Protein AF-A0A939M0B5-F1 (afdb_monomer)

Secondary structure (DSSP, 8-state):
--THHHHHHHHHHS--SEEE--SSSSEEEEETTEEEEEEEEEEEPTT--TTGGGSTT-------S--TTHHHHHHHHHHHHHHHHHTT--SS--EEEEEEE----PPPPHHHHHHHHHHHHHTTTT-SEEEEEETTEE-

Nearest PDB structures (foldseek):
  5hex-assembly2_B  TM=6.065E-01  e=1.555E+00  Homo sapiens
  3w0l-assembly1_A  TM=6.125E-01  e=2.775E+00  Xenopus laevis
  6bzf-assembly4_G  TM=3.909E-01  e=6.319E-01  Saccharomyces cerevisiae
  6bzf-assembly3_E  TM=3.952E-01  e=6.319E-01  Saccharomyces cerevisiae
  7e6g-assembly1_F  TM=3.831E-01  e=1.886E+00  Pseudomonas aeruginosa

Structure (mmCIF, N/CA/C/O backbone):
data_AF-A0A939M0B5-F1
#
_entry.id   AF-A0A939M0B5-F1
#
loop_
_atom_site.group_PDB
_atom_site.id
_atom_site.type_symbol
_atom_site.label_atom_id
_atom_site.label_alt_id
_atom_site.label_comp_id
_atom_site.label_asym_id
_atom_site.label_entity_id
_atom_site.label_seq_id
_atom_site.pdbx_PDB_ins_code
_atom_site.Cartn_x
_atom_site.Cartn_y
_atom_site.Cartn_z
_atom_site.occupancy
_atom_site.B_iso_or_equiv
_atom_site.auth_seq_id
_atom_site.auth_comp_id
_atom_site.auth_asym_id
_atom_site.auth_atom_id
_atom_site.pdbx_PDB_model_num
ATOM 1 N N . MET A 1 1 ? -10.495 -12.032 -2.559 1.00 45.97 1 MET A N 1
ATOM 2 C CA . MET A 1 1 ? -9.583 -13.087 -2.039 1.00 45.97 1 MET A CA 1
ATOM 3 C C . MET A 1 1 ? -8.111 -12.808 -2.377 1.00 45.97 1 MET A C 1
ATOM 5 O O . MET A 1 1 ? -7.255 -13.442 -1.781 1.00 45.97 1 MET A O 1
ATOM 9 N N . LEU A 1 2 ? -7.803 -11.865 -3.284 1.00 56.34 2 LEU A N 1
ATOM 10 C CA . LEU A 1 2 ? -6.428 -11.472 -3.644 1.00 56.34 2 LEU A CA 1
ATOM 11 C C . LEU A 1 2 ? -5.728 -10.656 -2.540 1.00 56.34 2 LEU A C 1
ATOM 13 O O . LEU A 1 2 ? -4.514 -10.718 -2.399 1.00 56.34 2 LEU A O 1
ATOM 17 N N . ASP A 1 3 ? -6.504 -9.984 -1.694 1.00 65.06 3 ASP A N 1
ATOM 18 C CA . ASP A 1 3 ? -6.011 -9.021 -0.697 1.00 65.06 3 ASP A CA 1
ATOM 19 C C . ASP A 1 3 ? -5.487 -9.708 0.576 1.00 65.06 3 ASP A C 1
ATOM 21 O O . ASP A 1 3 ? -4.683 -9.154 1.322 1.00 65.06 3 ASP A O 1
ATOM 25 N N . ALA A 1 4 ? -5.877 -10.968 0.794 1.00 74.81 4 ALA A N 1
ATOM 26 C CA . ALA A 1 4 ? -5.508 -11.734 1.980 1.00 74.81 4 ALA A CA 1
ATOM 27 C C . ALA A 1 4 ? -4.003 -12.049 2.056 1.00 74.81 4 ALA A C 1
ATOM 29 O O . ALA A 1 4 ? -3.458 -12.109 3.155 1.00 74.81 4 ALA A O 1
ATOM 30 N N . ILE A 1 5 ? -3.322 -12.234 0.915 1.00 82.38 5 ILE A N 1
ATOM 31 C CA . ILE A 1 5 ? -1.883 -12.549 0.890 1.00 82.38 5 ILE A CA 1
ATOM 32 C C . ILE A 1 5 ? -1.043 -11.327 1.299 1.00 82.38 5 ILE A C 1
ATOM 34 O O . ILE A 1 5 ? -0.258 -11.462 2.239 1.00 82.38 5 ILE A O 1
ATOM 38 N N . PRO A 1 6 ? -1.212 -10.134 0.690 1.00 86.75 6 PRO A N 1
ATOM 39 C CA . PRO A 1 6 ? -0.517 -8.932 1.147 1.00 86.75 6 PRO A CA 1
ATOM 40 C C . PRO A 1 6 ? -0.764 -8.627 2.627 1.00 86.75 6 PRO A C 1
ATOM 42 O O . PRO A 1 6 ? 0.177 -8.322 3.356 1.00 86.75 6 PRO A O 1
ATOM 45 N N . ILE A 1 7 ? -2.007 -8.766 3.099 1.00 88.75 7 ILE A N 1
ATOM 46 C CA . ILE A 1 7 ? -2.353 -8.511 4.504 1.00 88.75 7 ILE A CA 1
A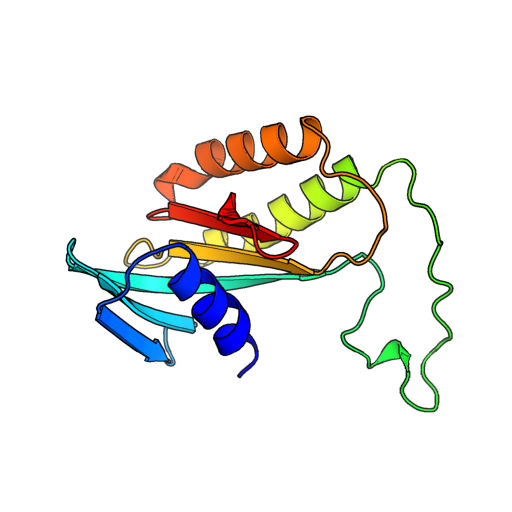TOM 47 C C . ILE A 1 7 ? -1.687 -9.531 5.442 1.00 88.75 7 ILE A C 1
ATOM 49 O O . ILE A 1 7 ? -1.189 -9.163 6.508 1.00 88.75 7 ILE A O 1
ATOM 53 N N . ALA A 1 8 ? -1.623 -10.806 5.050 1.00 87.12 8 ALA A N 1
ATOM 54 C CA . ALA A 1 8 ? -0.892 -11.815 5.810 1.00 87.12 8 ALA A CA 1
ATOM 55 C C . ALA A 1 8 ? 0.607 -11.487 5.885 1.00 87.12 8 ALA A C 1
ATOM 57 O O . ALA A 1 8 ? 1.214 -11.643 6.943 1.00 87.12 8 ALA A O 1
ATOM 58 N N . GLU A 1 9 ? 1.206 -10.984 4.807 1.00 89.94 9 GLU A N 1
ATOM 59 C CA . GLU A 1 9 ? 2.610 -10.571 4.827 1.00 89.94 9 GLU A CA 1
ATOM 60 C C . GLU A 1 9 ? 2.829 -9.343 5.723 1.00 89.94 9 GLU A C 1
ATOM 62 O O . GLU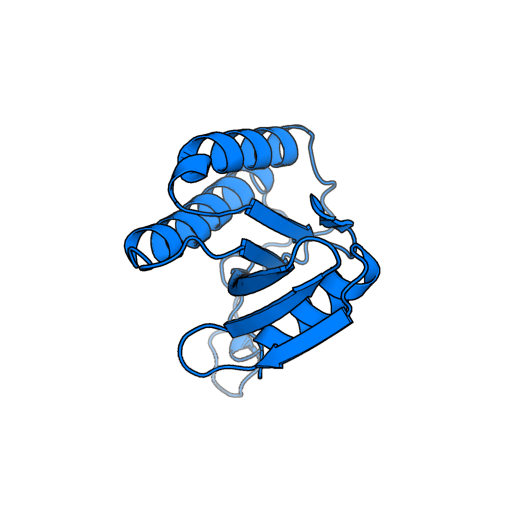 A 1 9 ? 3.767 -9.329 6.517 1.00 89.94 9 GLU A O 1
ATOM 67 N N . LEU A 1 10 ? 1.919 -8.360 5.699 1.00 90.00 10 LEU A N 1
ATOM 68 C CA . LEU A 1 10 ? 1.950 -7.209 6.610 1.00 90.00 10 LEU A CA 1
ATOM 69 C C . LEU A 1 10 ? 2.009 -7.650 8.085 1.00 90.00 10 LEU A C 1
ATOM 71 O O . LEU A 1 10 ? 2.784 -7.088 8.860 1.00 90.00 10 LEU A O 1
ATOM 75 N N . SER A 1 11 ? 1.262 -8.695 8.461 1.00 89.88 11 SER A N 1
ATOM 76 C CA . SER A 1 11 ? 1.257 -9.235 9.833 1.00 89.88 11 SER A CA 1
ATOM 77 C C . SER A 1 11 ? 2.599 -9.827 10.290 1.00 89.88 11 SER A C 1
ATOM 79 O O . SER A 1 11 ? 2.837 -9.967 11.488 1.00 89.88 11 SER A O 1
ATOM 81 N N . LYS A 1 12 ? 3.510 -10.148 9.360 1.00 90.44 12 LYS A N 1
ATOM 82 C CA . LYS A 1 12 ? 4.874 -10.594 9.693 1.00 90.44 12 LYS A CA 1
ATOM 83 C C . LYS A 1 12 ? 5.801 -9.431 10.038 1.00 90.44 12 LYS A C 1
ATOM 85 O O . LYS A 1 12 ? 6.793 -9.629 10.733 1.00 90.44 12 LYS A O 1
ATOM 90 N N . HIS A 1 13 ? 5.490 -8.235 9.545 1.00 90.94 13 HIS A N 1
ATOM 91 C CA . HIS A 1 13 ? 6.285 -7.025 9.759 1.00 90.94 13 HIS A CA 1
ATOM 92 C C . HIS A 1 13 ? 5.752 -6.158 10.899 1.00 90.94 13 HIS A C 1
ATOM 94 O O . HIS A 1 13 ? 6.504 -5.374 11.476 1.00 90.94 13 HIS A O 1
ATOM 100 N N . ARG A 1 14 ? 4.465 -6.293 11.232 1.00 87.81 14 ARG A N 1
ATOM 101 C CA . ARG A 1 14 ? 3.797 -5.510 12.271 1.00 87.81 14 ARG A CA 1
ATOM 102 C C . ARG A 1 14 ? 2.958 -6.423 13.165 1.00 87.81 14 ARG A C 1
ATOM 104 O O . ARG A 1 14 ? 2.191 -7.223 12.636 1.00 87.81 14 ARG A O 1
ATOM 111 N N . PRO A 1 15 ? 3.042 -6.289 14.500 1.00 88.88 15 PRO A N 1
ATOM 112 C CA . PRO A 1 15 ? 2.172 -7.033 15.399 1.00 88.88 15 PRO A CA 1
ATOM 113 C C . PRO A 1 15 ? 0.726 -6.551 15.243 1.00 88.88 15 PRO A C 1
ATOM 115 O O . PRO A 1 15 ? 0.413 -5.397 15.537 1.00 88.88 15 PRO A O 1
ATOM 118 N N . LEU A 1 16 ? -0.145 -7.445 14.780 1.00 91.94 16 LEU A N 1
ATOM 119 C CA . LEU A 1 16 ? -1.581 -7.213 14.640 1.00 91.94 16 LEU A CA 1
ATOM 120 C C . LEU A 1 16 ? -2.328 -8.100 15.640 1.00 91.94 16 LEU A C 1
ATOM 122 O O . LEU A 1 16 ? -2.010 -9.278 15.786 1.00 91.94 16 LEU A O 1
ATOM 126 N N . GLU A 1 17 ? -3.324 -7.541 16.321 1.00 93.69 17 GLU A N 1
ATOM 127 C CA . GLU A 1 17 ? -4.190 -8.277 17.250 1.00 93.69 17 GLU A CA 1
ATOM 128 C C . GLU A 1 17 ? -5.293 -9.040 16.510 1.00 93.69 17 GLU A C 1
ATOM 130 O O . GLU A 1 17 ? -5.662 -10.146 16.902 1.00 93.69 17 GLU A O 1
ATOM 135 N N . SER A 1 18 ? -5.833 -8.455 15.436 1.00 92.88 18 SER A N 1
ATOM 136 C CA . SER A 1 18 ? -6.872 -9.081 14.616 1.00 92.88 18 SER A CA 1
ATOM 137 C C . SER A 1 18 ? -6.913 -8.506 13.204 1.00 92.88 18 SER A C 1
ATOM 139 O O . SER A 1 18 ? -6.643 -7.322 13.006 1.00 92.88 18 SER A O 1
ATOM 141 N N . VAL A 1 19 ? -7.329 -9.336 12.247 1.00 91.81 19 VAL A N 1
ATOM 142 C CA . VAL A 1 19 ? -7.576 -8.968 10.849 1.00 91.81 19 VAL A CA 1
ATOM 143 C C . VAL A 1 19 ? -8.951 -9.491 10.448 1.00 91.81 19 VAL A C 1
ATOM 145 O O . VAL A 1 19 ? -9.247 -10.671 10.652 1.00 91.81 19 VAL A O 1
ATOM 148 N N . ARG A 1 20 ? -9.780 -8.637 9.848 1.00 91.44 20 ARG A N 1
ATOM 149 C CA . ARG A 1 20 ? -11.096 -9.001 9.321 1.00 91.44 20 ARG A CA 1
ATOM 150 C C . ARG A 1 20 ? -11.258 -8.457 7.906 1.00 91.44 20 ARG A C 1
ATOM 152 O O . ARG A 1 20 ? -11.132 -7.262 7.695 1.00 91.44 20 ARG A O 1
ATOM 159 N N . LEU A 1 21 ? -11.581 -9.315 6.941 1.00 89.62 21 LEU A N 1
ATOM 160 C CA . LEU A 1 21 ? -11.945 -8.855 5.595 1.00 89.62 21 LEU A CA 1
ATOM 161 C C . LEU A 1 21 ? -13.295 -8.127 5.640 1.00 89.62 21 LEU A C 1
ATOM 163 O O . LEU A 1 21 ? -14.198 -8.552 6.369 1.00 89.62 21 LEU A O 1
ATOM 167 N N . SER A 1 22 ? -13.438 -7.055 4.864 1.00 85.69 22 SER A N 1
ATOM 168 C CA . SER A 1 22 ? -14.667 -6.258 4.814 1.00 85.69 22 SER A CA 1
ATOM 169 C C . SER A 1 22 ? -15.118 -6.026 3.368 1.00 85.69 22 SER A C 1
ATOM 171 O O . SER A 1 22 ? -14.380 -6.314 2.431 1.00 85.69 22 SER A O 1
ATOM 173 N N . GLU A 1 23 ? -16.350 -5.553 3.174 1.00 80.81 23 GLU A N 1
ATOM 174 C CA . GLU A 1 23 ? -16.853 -5.203 1.835 1.00 80.81 23 GLU A CA 1
ATOM 175 C C . GLU A 1 23 ? -16.593 -3.737 1.467 1.00 80.81 23 GLU A C 1
ATOM 177 O O . GLU A 1 23 ? -16.561 -3.390 0.289 1.00 80.81 23 GLU A O 1
ATOM 182 N N . GLN A 1 24 ? -16.417 -2.872 2.470 1.00 82.31 24 GLN A N 1
ATOM 183 C CA . GLN A 1 24 ? -16.188 -1.440 2.269 1.00 82.31 24 GLN A CA 1
ATOM 184 C C . GLN A 1 24 ? -14.709 -1.133 1.998 1.00 82.31 24 GLN A C 1
ATOM 186 O O . GLN A 1 24 ? -14.397 -0.273 1.176 1.00 82.31 24 GLN A O 1
ATOM 191 N N . HIS A 1 25 ? -13.831 -1.862 2.682 1.00 88.12 25 HIS A N 1
ATOM 192 C CA . HIS A 1 25 ? -12.376 -1.827 2.573 1.00 88.12 25 HIS A CA 1
ATOM 193 C C . HIS A 1 25 ? -11.832 -3.244 2.425 1.00 88.12 25 HIS A C 1
ATOM 195 O O . HIS A 1 25 ? -12.491 -4.207 2.818 1.00 88.12 25 HIS A O 1
ATOM 201 N N . ASP A 1 26 ? -10.605 -3.393 1.940 1.00 91.06 26 ASP A N 1
ATOM 202 C CA . ASP A 1 26 ? -10.027 -4.724 1.743 1.00 91.06 26 ASP A CA 1
ATOM 203 C C . ASP A 1 26 ? -9.848 -5.475 3.084 1.00 91.06 26 ASP A C 1
ATOM 205 O O . ASP A 1 26 ? -10.058 -6.691 3.149 1.00 91.06 26 ASP A O 1
ATOM 209 N N . ALA A 1 27 ? -9.565 -4.758 4.182 1.00 92.38 27 ALA A N 1
ATOM 210 C CA . ALA A 1 27 ? -9.693 -5.280 5.545 1.00 92.38 27 ALA A CA 1
ATOM 211 C C . ALA A 1 27 ? -9.851 -4.196 6.620 1.00 92.38 27 ALA A C 1
ATOM 213 O O . ALA A 1 27 ? -9.472 -3.048 6.435 1.00 92.38 27 ALA A O 1
ATOM 214 N N . GLU A 1 28 ? -10.331 -4.613 7.785 1.00 94.06 28 GLU A N 1
ATOM 215 C CA . GLU A 1 28 ? -10.229 -3.911 9.059 1.00 94.06 28 GLU A CA 1
ATOM 216 C C . GLU A 1 28 ? -9.170 -4.619 9.918 1.00 94.06 28 GLU A C 1
ATOM 218 O O . GLU A 1 28 ? -9.178 -5.849 10.070 1.00 94.06 28 GLU A O 1
ATOM 223 N N . VAL A 1 29 ? -8.234 -3.851 10.469 1.00 93.50 29 VAL A N 1
ATOM 224 C CA . VAL A 1 29 ? -7.117 -4.362 11.265 1.00 93.50 29 VAL A CA 1
ATOM 225 C C . VAL A 1 29 ? -7.094 -3.680 12.624 1.00 93.50 29 VAL A C 1
ATOM 227 O O . VAL A 1 29 ? -7.361 -2.486 12.739 1.00 93.50 29 VAL A O 1
ATOM 230 N N . LYS A 1 30 ? -6.743 -4.443 13.662 1.00 94.19 30 LYS A N 1
ATOM 231 C CA . LYS A 1 30 ? -6.516 -3.926 15.012 1.00 94.19 30 LYS A CA 1
ATOM 232 C C . LYS A 1 30 ? -5.072 -4.148 15.432 1.00 94.19 30 LYS A C 1
ATOM 234 O O . LYS A 1 30 ? -4.557 -5.259 15.304 1.00 94.19 30 LYS A O 1
ATOM 239 N N . ASP A 1 31 ? -4.451 -3.114 15.979 1.00 92.81 31 ASP A N 1
ATOM 240 C CA . ASP A 1 31 ? -3.176 -3.195 16.687 1.00 92.81 31 ASP A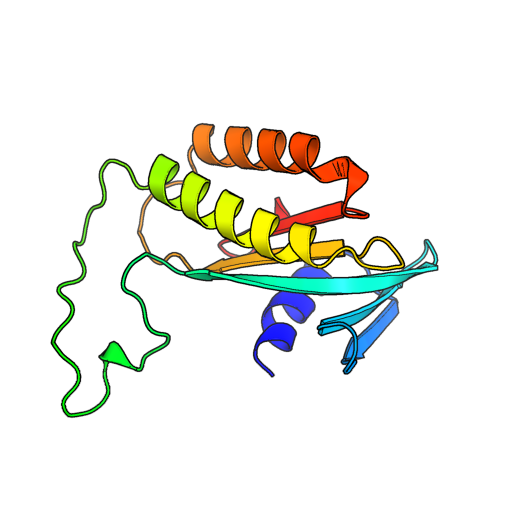 CA 1
ATOM 241 C C . ASP A 1 31 ? -3.257 -2.490 18.053 1.00 92.81 31 ASP A C 1
ATOM 243 O O . ASP A 1 31 ? -4.328 -2.060 18.489 1.00 92.81 31 ASP A O 1
ATOM 247 N N . GLN A 1 32 ? -2.111 -2.349 18.723 1.00 92.06 32 GLN A N 1
ATOM 248 C CA . GLN A 1 32 ? -2.011 -1.707 20.040 1.00 92.06 32 GLN A CA 1
ATOM 249 C C . GLN A 1 32 ? -2.448 -0.230 20.045 1.00 92.06 32 GLN A C 1
ATOM 251 O O . GLN A 1 32 ? -2.734 0.327 21.102 1.00 92.06 32 GLN A O 1
ATOM 256 N N . THR A 1 33 ? -2.479 0.421 18.878 1.00 89.94 33 THR A N 1
ATOM 257 C CA . THR A 1 33 ? -2.868 1.828 18.706 1.00 89.94 33 THR A CA 1
ATOM 258 C C . THR A 1 33 ? -4.352 1.998 18.381 1.00 89.94 33 THR A C 1
ATOM 260 O O . THR A 1 33 ? -4.858 3.119 18.435 1.00 89.94 33 THR A O 1
ATOM 263 N N . GLY A 1 34 ? -5.056 0.909 18.052 1.00 92.75 34 GLY A N 1
ATOM 264 C CA . GLY A 1 34 ? -6.488 0.899 17.763 1.00 92.75 34 GLY A CA 1
ATOM 265 C C . GLY A 1 34 ? -6.852 0.146 16.484 1.00 92.75 34 GLY A C 1
ATOM 266 O O . GLY A 1 34 ? -6.061 -0.618 15.933 1.00 92.75 34 GLY A O 1
ATOM 267 N N . THR A 1 35 ? -8.082 0.373 16.024 1.00 94.62 35 THR A N 1
ATOM 268 C CA . THR A 1 35 ? -8.621 -0.200 14.784 1.00 94.62 35 THR A CA 1
ATOM 269 C C . THR A 1 35 ? -8.468 0.782 13.624 1.00 94.62 35 THR A C 1
ATOM 271 O O . THR A 1 35 ? -8.675 1.985 13.797 1.00 94.62 35 THR A O 1
ATOM 274 N N . PHE A 1 36 ? -8.101 0.281 12.447 1.00 93.88 36 PHE A N 1
ATOM 275 C CA . PHE A 1 36 ? -8.022 1.057 11.214 1.00 93.88 36 PHE A CA 1
ATOM 276 C C . PHE A 1 36 ? -8.296 0.196 9.980 1.00 93.88 36 PHE A C 1
ATOM 278 O O . PHE A 1 36 ? -8.037 -1.009 9.964 1.00 93.88 36 PHE A O 1
ATOM 285 N N . ASP A 1 37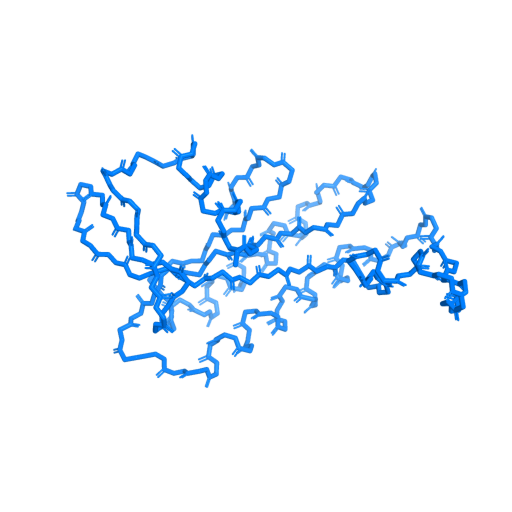 ? -8.782 0.852 8.933 1.00 95.25 37 ASP A N 1
ATOM 286 C CA . ASP A 1 37 ? -9.039 0.232 7.639 1.00 95.25 37 ASP A CA 1
ATOM 287 C C . ASP A 1 37 ? -7.750 0.070 6.828 1.00 95.25 37 ASP A C 1
ATOM 289 O O . ASP A 1 37 ? -6.838 0.901 6.895 1.00 95.25 37 ASP A O 1
ATOM 293 N N . VAL A 1 38 ? -7.691 -0.993 6.033 1.00 94.62 38 VAL A N 1
ATOM 294 C CA . VAL A 1 38 ? -6.611 -1.306 5.099 1.00 94.62 38 VAL A CA 1
ATOM 295 C C . VAL A 1 38 ? -7.183 -1.414 3.692 1.00 94.62 38 VAL A C 1
ATOM 297 O O . VAL A 1 38 ? -8.120 -2.168 3.435 1.00 94.62 38 VAL A O 1
ATOM 300 N N . GLU A 1 39 ? -6.565 -0.687 2.769 1.00 95.25 39 GLU A N 1
ATOM 301 C CA . GLU A 1 39 ? -6.783 -0.806 1.332 1.00 95.25 39 GLU A CA 1
ATOM 302 C C . GLU A 1 39 ? -5.557 -1.446 0.699 1.00 95.25 39 GLU A C 1
ATOM 304 O O . GLU A 1 39 ? -4.434 -0.997 0.911 1.00 95.25 39 GLU A O 1
ATOM 309 N N . VAL A 1 40 ? -5.764 -2.466 -0.119 1.00 93.25 40 VAL A N 1
ATOM 310 C CA . VAL A 1 40 ? -4.722 -3.164 -0.857 1.00 93.25 40 VAL A CA 1
ATOM 311 C C . VAL A 1 40 ? -4.756 -2.724 -2.314 1.00 93.25 40 VAL A C 1
ATOM 313 O O . VAL A 1 40 ? -5.810 -2.580 -2.936 1.00 93.25 40 VAL A O 1
ATOM 316 N N . THR A 1 41 ? -3.587 -2.487 -2.894 1.00 92.00 41 THR A N 1
ATOM 317 C CA . THR A 1 41 ? -3.445 -2.349 -4.344 1.00 92.00 41 THR A CA 1
ATOM 318 C C . THR A 1 41 ? -2.242 -3.144 -4.818 1.00 92.00 41 THR A C 1
ATOM 320 O O . THR A 1 41 ? -1.210 -3.180 -4.153 1.00 92.00 41 THR A O 1
ATOM 323 N N . GLU A 1 42 ? -2.370 -3.794 -5.968 1.00 88.06 42 GLU A N 1
ATOM 324 C CA . GLU A 1 42 ? -1.261 -4.508 -6.591 1.00 88.06 42 GLU A CA 1
ATOM 325 C C . GLU A 1 42 ? -0.691 -3.681 -7.734 1.00 88.06 42 GLU A C 1
ATOM 327 O O . GLU A 1 42 ? -1.422 -3.218 -8.613 1.00 88.06 42 GLU A O 1
ATOM 332 N N . VAL A 1 43 ? 0.629 -3.551 -7.747 1.00 85.56 43 VAL A N 1
ATOM 333 C CA . VAL A 1 43 ? 1.373 -3.008 -8.879 1.00 85.56 43 VAL A CA 1
ATOM 334 C C . VAL A 1 43 ? 2.029 -4.188 -9.576 1.00 85.56 43 VAL A C 1
ATOM 336 O O . VAL A 1 43 ? 2.918 -4.844 -9.030 1.00 85.56 43 VAL A O 1
ATOM 339 N N . LEU A 1 44 ? 1.533 -4.489 -10.771 1.00 76.75 44 LEU A N 1
ATOM 340 C CA . LEU A 1 44 ? 2.044 -5.560 -11.614 1.00 76.75 44 LEU A CA 1
ATOM 341 C C . LEU A 1 44 ? 3.120 -5.020 -12.553 1.00 76.75 44 LEU A C 1
ATOM 343 O O . LEU A 1 44 ? 3.081 -3.862 -12.967 1.00 76.75 44 LEU A O 1
ATOM 347 N N . GLU A 1 45 ? 4.036 -5.898 -12.943 1.00 70.25 45 GLU A N 1
ATOM 348 C CA . GLU A 1 45 ? 4.944 -5.630 -14.055 1.00 70.25 45 GLU A CA 1
ATOM 349 C C . GLU A 1 45 ? 4.138 -5.333 -15.336 1.00 70.25 45 GLU A C 1
ATOM 351 O O . GLU A 1 45 ? 3.173 -6.059 -15.627 1.00 70.25 45 GLU A O 1
ATOM 356 N N . PRO A 1 46 ? 4.495 -4.290 -16.111 1.00 64.31 46 PRO A N 1
ATOM 357 C CA . PRO A 1 46 ? 3.791 -3.968 -17.344 1.00 64.31 46 PRO A CA 1
ATOM 358 C C . PRO A 1 46 ? 3.698 -5.177 -18.278 1.00 64.31 46 PRO A C 1
ATOM 360 O O . PRO A 1 46 ? 4.686 -5.839 -18.577 1.00 64.31 46 PRO A O 1
ATOM 363 N N . GLY A 1 47 ? 2.484 -5.478 -18.737 1.00 59.84 47 GLY A N 1
ATOM 364 C CA . GLY A 1 47 ? 2.220 -6.617 -19.618 1.00 59.84 47 GLY A CA 1
ATOM 365 C C . GLY A 1 47 ? 1.893 -7.936 -18.909 1.00 59.84 47 GLY A C 1
ATOM 366 O O . GLY A 1 47 ? 1.377 -8.835 -19.573 1.00 59.84 47 GLY A O 1
ATOM 367 N N . ARG A 1 48 ? 2.078 -8.062 -17.584 1.00 65.44 48 ARG A N 1
ATOM 368 C CA . ARG A 1 48 ? 1.569 -9.227 -16.834 1.00 65.44 48 ARG A CA 1
ATOM 369 C C . ARG A 1 48 ? 0.054 -9.140 -16.667 1.00 65.44 48 ARG A C 1
ATOM 371 O O . ARG A 1 48 ? -0.478 -8.105 -16.267 1.00 65.44 48 ARG A O 1
ATOM 378 N N . LYS A 1 49 ? -0.648 -10.249 -16.915 1.00 63.69 49 LYS A N 1
ATOM 379 C CA . LYS A 1 49 ? -2.104 -10.368 -16.741 1.00 63.69 49 LYS A CA 1
ATOM 380 C C . LYS A 1 49 ? -2.469 -11.533 -15.818 1.00 63.69 49 LYS A C 1
ATOM 382 O O . LYS A 1 49 ? -3.397 -12.281 -16.091 1.00 63.69 49 LYS A O 1
ATOM 387 N N . ARG A 1 50 ? -1.769 -11.668 -14.683 1.00 66.56 50 ARG A N 1
ATOM 388 C CA . ARG A 1 50 ? -2.080 -12.649 -13.617 1.00 66.56 50 ARG A CA 1
ATOM 389 C C . ARG A 1 50 ? -2.281 -14.089 -14.131 1.00 66.56 50 ARG A C 1
ATOM 391 O O . ARG A 1 50 ? -3.113 -14.827 -13.614 1.00 66.56 50 ARG A O 1
ATOM 398 N N . GLY A 1 51 ? -1.518 -14.498 -15.140 1.00 58.81 51 GLY A N 1
ATOM 399 C CA . GLY A 1 51 ? -1.605 -15.830 -15.729 1.00 58.81 51 GLY A CA 1
ATOM 400 C C . GLY A 1 51 ? -2.680 -15.992 -16.806 1.00 58.81 51 GLY A C 1
ATOM 401 O O . GLY A 1 51 ? -2.737 -17.047 -17.440 1.00 58.81 51 GLY A O 1
ATOM 402 N N . ASP A 1 52 ? -3.475 -14.954 -17.088 1.00 61.47 52 ASP A N 1
ATOM 403 C CA . ASP A 1 52 ? -4.324 -14.906 -18.282 1.00 61.47 52 ASP A CA 1
ATOM 404 C C . ASP A 1 52 ? -3.473 -14.963 -19.558 1.00 61.47 52 ASP A C 1
ATOM 406 O O . ASP A 1 52 ? -3.941 -15.468 -20.577 1.00 61.47 52 ASP A O 1
ATOM 410 N N . GLU A 1 53 ? -2.210 -14.521 -19.494 1.00 58.88 53 GLU A N 1
ATOM 411 C CA . GLU A 1 53 ? -1.230 -14.658 -20.576 1.00 58.88 53 GLU A CA 1
ATOM 412 C C . GLU A 1 53 ? -0.913 -16.118 -20.954 1.00 58.88 53 GLU A C 1
ATOM 414 O O . GLU A 1 53 ? -0.463 -16.368 -22.069 1.00 58.88 53 GLU A O 1
ATOM 419 N N . TYR A 1 54 ? -1.188 -17.087 -20.071 1.00 63.00 54 TYR A N 1
ATOM 420 C CA . TYR A 1 54 ? -0.964 -18.518 -20.323 1.00 63.00 54 TYR A CA 1
ATOM 421 C C . TYR A 1 54 ? -2.241 -19.277 -20.707 1.00 63.00 54 TYR A C 1
ATOM 423 O O . TYR A 1 54 ? -2.199 -20.495 -20.899 1.00 63.00 54 TYR A O 1
ATOM 431 N N . ARG A 1 55 ? -3.397 -18.604 -20.815 1.00 69.75 55 ARG A N 1
ATOM 432 C CA . ARG A 1 55 ? -4.623 -19.262 -21.289 1.00 69.75 55 ARG A CA 1
ATOM 433 C C . ARG A 1 55 ? -4.489 -19.643 -22.763 1.00 69.75 55 ARG A C 1
ATOM 435 O O . ARG A 1 55 ? -3.906 -18.914 -23.562 1.00 69.75 55 ARG A O 1
ATOM 442 N N . SER A 1 56 ? -5.074 -20.782 -23.137 1.00 60.53 56 SER A N 1
ATOM 443 C CA . SER A 1 56 ? -5.120 -21.217 -24.537 1.00 60.53 56 SER A CA 1
ATOM 444 C C . SER A 1 56 ? -5.783 -20.135 -25.401 1.00 60.53 56 SER A C 1
ATOM 446 O O . SER A 1 56 ? -6.908 -19.727 -25.120 1.00 60.53 56 SER A O 1
ATOM 448 N N . GLY A 1 57 ? -5.064 -19.638 -26.413 1.00 68.25 57 GLY A N 1
ATOM 449 C CA . GLY A 1 57 ? -5.515 -18.552 -27.293 1.00 68.25 57 GLY A CA 1
ATOM 450 C C . GLY A 1 57 ? -5.124 -17.136 -26.850 1.00 68.25 57 GLY A C 1
ATOM 451 O O . GLY A 1 57 ? -5.439 -16.182 -27.560 1.00 68.25 57 GLY A O 1
ATOM 452 N N . ALA A 1 58 ? -4.429 -16.972 -25.721 1.00 61.44 58 ALA A N 1
ATOM 453 C CA . ALA A 1 58 ? -3.856 -15.682 -25.358 1.00 61.44 58 ALA A CA 1
ATOM 454 C C . ALA A 1 58 ? -2.724 -15.301 -26.336 1.00 61.44 58 ALA A C 1
ATOM 456 O O . ALA A 1 58 ? -1.924 -16.165 -26.714 1.00 61.44 58 ALA A O 1
ATOM 457 N N . PRO A 1 59 ? -2.632 -14.026 -26.766 1.00 62.34 59 PRO A N 1
ATOM 458 C CA . PRO A 1 59 ? -1.490 -13.566 -27.545 1.00 62.34 59 PRO A CA 1
ATOM 459 C C . PRO A 1 59 ? -0.211 -13.781 -26.731 1.00 62.34 59 PRO A C 1
ATOM 461 O O . PR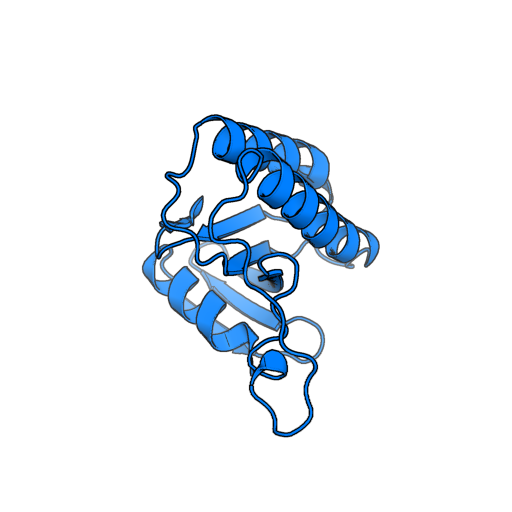O A 1 59 ? -0.158 -13.396 -25.562 1.00 62.34 59 PRO A O 1
ATOM 464 N N . GLN A 1 60 ? 0.809 -14.395 -27.340 1.00 56.72 60 GLN A N 1
ATOM 465 C CA . GLN A 1 60 ? 2.106 -14.563 -26.691 1.00 56.72 60 GLN A CA 1
ATOM 466 C C . GLN A 1 60 ? 2.679 -13.185 -26.362 1.00 56.72 60 GLN A C 1
ATOM 468 O O . GLN A 1 60 ? 3.049 -12.420 -27.252 1.00 56.72 60 GLN A O 1
ATOM 473 N N . VAL A 1 61 ? 2.746 -12.872 -25.071 1.00 55.50 61 VAL A N 1
ATOM 474 C CA . VAL A 1 61 ? 3.452 -11.693 -24.590 1.00 55.50 61 VAL A CA 1
ATOM 475 C C . VAL A 1 61 ? 4.922 -12.079 -24.501 1.00 55.50 61 VAL A C 1
ATOM 477 O O . VAL A 1 61 ? 5.313 -12.910 -23.683 1.00 55.50 61 VAL A O 1
ATOM 480 N N . THR A 1 62 ? 5.754 -11.510 -25.370 1.00 51.97 62 THR A N 1
ATOM 481 C CA . THR A 1 62 ? 7.204 -11.571 -25.195 1.00 51.97 62 THR A CA 1
ATOM 482 C C . THR A 1 62 ? 7.548 -10.765 -23.951 1.00 51.97 62 THR A C 1
ATOM 484 O O . THR A 1 62 ? 7.541 -9.535 -23.988 1.00 51.97 62 THR A O 1
ATOM 487 N N . HIS A 1 63 ? 7.821 -11.451 -22.842 1.00 53.56 63 HIS A N 1
ATOM 488 C CA . HIS A 1 63 ? 8.445 -10.827 -21.684 1.00 53.56 63 HIS 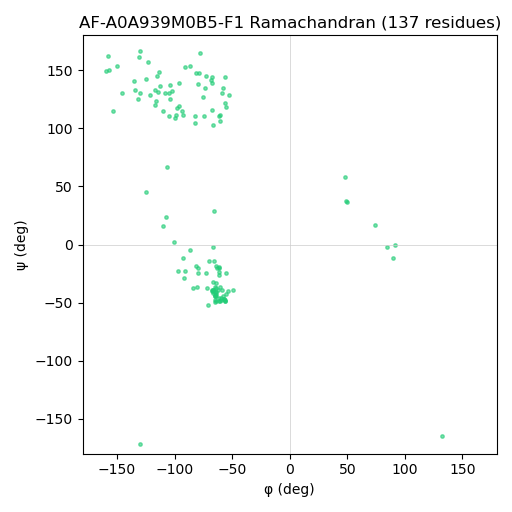A CA 1
ATOM 489 C C . HIS A 1 63 ? 9.813 -10.304 -22.131 1.00 53.56 63 HIS A C 1
ATOM 491 O O . HIS A 1 63 ? 10.727 -11.089 -22.389 1.00 53.56 63 HIS A O 1
ATOM 497 N N . SER A 1 64 ? 9.943 -8.985 -22.289 1.00 50.91 64 SER A N 1
ATOM 498 C CA . SER A 1 64 ? 11.257 -8.369 -22.446 1.00 50.91 64 SER A CA 1
ATOM 499 C C . SER A 1 64 ? 12.033 -8.664 -21.168 1.00 50.91 64 SER A C 1
ATOM 501 O O . SER A 1 64 ? 11.686 -8.164 -20.104 1.00 50.91 64 SER A O 1
ATOM 503 N N . ALA A 1 65 ? 13.053 -9.517 -21.258 1.00 53.72 65 ALA A N 1
ATOM 504 C CA . ALA A 1 65 ? 13.823 -9.993 -20.109 1.00 53.72 65 ALA A CA 1
ATOM 505 C C . ALA A 1 65 ? 14.650 -8.888 -19.416 1.00 53.72 65 ALA A C 1
ATOM 507 O O . ALA A 1 65 ? 15.327 -9.157 -18.425 1.00 53.72 65 ALA A O 1
ATOM 508 N N . PHE A 1 66 ? 14.622 -7.659 -19.934 1.00 56.56 66 PHE A N 1
ATOM 509 C CA . PHE A 1 66 ? 15.371 -6.535 -19.402 1.00 56.56 66 PHE A CA 1
ATOM 510 C C . PHE A 1 66 ? 14.669 -5.216 -19.742 1.00 56.56 66 PHE A C 1
ATOM 512 O O . PHE A 1 66 ? 14.563 -4.846 -20.912 1.00 56.56 66 PHE A O 1
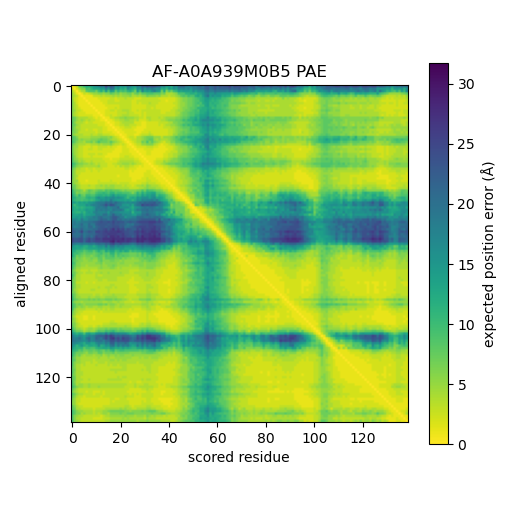ATOM 519 N N . ASP A 1 67 ? 14.191 -4.517 -18.713 1.00 65.12 67 ASP A N 1
ATOM 520 C CA . ASP A 1 67 ? 13.815 -3.107 -18.799 1.00 65.12 67 ASP A CA 1
ATOM 521 C C . ASP A 1 67 ? 14.973 -2.274 -18.217 1.00 65.12 67 ASP A C 1
ATOM 523 O O . ASP A 1 67 ? 15.197 -2.323 -17.003 1.00 65.12 67 ASP A O 1
ATOM 527 N N . PRO A 1 68 ? 15.745 -1.536 -19.040 1.00 66.38 68 PRO A N 1
ATOM 528 C CA . PRO A 1 68 ? 16.817 -0.676 -18.537 1.00 66.38 68 PRO A CA 1
ATOM 529 C C . PRO A 1 68 ? 16.294 0.461 -17.646 1.00 66.38 68 PRO A C 1
ATOM 531 O O . PRO A 1 68 ? 17.059 0.990 -16.845 1.00 66.38 68 PRO A O 1
ATOM 534 N N . ASN A 1 69 ? 15.003 0.795 -17.749 1.00 73.81 69 ASN A N 1
ATOM 535 C CA . ASN A 1 69 ? 14.334 1.855 -17.000 1.00 73.81 69 ASN A CA 1
ATOM 536 C C . ASN A 1 69 ? 13.391 1.286 -15.930 1.00 73.81 69 ASN A C 1
ATOM 538 O O . ASN A 1 69 ? 12.460 1.962 -15.495 1.00 73.81 69 ASN A O 1
ATOM 542 N N . LEU A 1 70 ? 13.631 0.050 -15.476 1.00 73.38 70 LEU A N 1
ATOM 543 C CA . LEU A 1 70 ? 12.772 -0.647 -14.518 1.00 73.38 70 LEU A CA 1
ATOM 544 C C . LEU A 1 70 ? 12.426 0.208 -13.287 1.00 73.38 70 LEU A C 1
ATOM 546 O O . LEU A 1 70 ? 11.292 0.169 -12.819 1.00 73.38 70 LEU A O 1
ATOM 550 N N . GLY A 1 71 ? 13.380 0.992 -12.772 1.00 7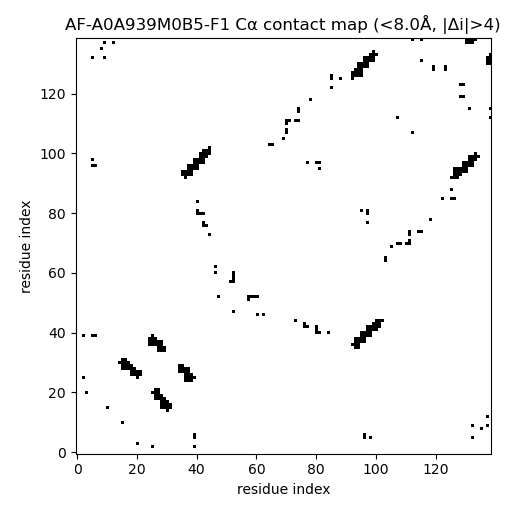4.44 71 GLY A N 1
ATOM 551 C CA . GLY A 1 71 ? 13.142 1.901 -11.648 1.00 74.44 71 GLY A CA 1
ATOM 552 C C . GLY A 1 71 ? 12.057 2.943 -11.941 1.00 74.44 71 GLY A C 1
ATOM 553 O O . GLY A 1 71 ? 11.117 3.085 -11.160 1.00 74.44 71 GLY A O 1
ATOM 554 N N . GLU A 1 72 ? 12.132 3.606 -13.097 1.00 78.25 72 GLU A N 1
ATOM 555 C CA . GLU A 1 72 ? 11.145 4.590 -13.560 1.00 78.25 72 GLU A CA 1
ATOM 556 C C . GLU A 1 72 ? 9.785 3.937 -13.856 1.00 78.25 72 GLU A C 1
ATOM 558 O O . GLU A 1 72 ? 8.728 4.475 -13.507 1.00 78.25 72 GLU A O 1
ATOM 563 N N . THR A 1 73 ? 9.804 2.735 -14.432 1.00 78.50 73 THR A N 1
ATOM 564 C CA . THR A 1 73 ? 8.605 1.934 -14.686 1.00 78.50 73 THR A CA 1
ATOM 565 C C . THR A 1 73 ? 7.886 1.581 -13.378 1.00 78.50 73 THR A C 1
ATOM 567 O O . THR A 1 73 ? 6.677 1.798 -13.257 1.00 78.50 73 THR A O 1
ATOM 570 N N . ILE A 1 74 ? 8.622 1.091 -12.369 1.00 79.69 74 ILE A N 1
ATOM 571 C CA . ILE A 1 74 ? 8.095 0.802 -11.025 1.00 79.69 74 ILE A CA 1
ATOM 572 C C . ILE A 1 74 ? 7.540 2.079 -10.395 1.00 79.69 74 ILE A C 1
ATOM 574 O O . ILE A 1 74 ? 6.417 2.077 -9.894 1.00 79.69 74 ILE A O 1
ATOM 578 N N . ALA A 1 75 ? 8.312 3.166 -10.437 1.00 81.56 75 ALA A N 1
ATOM 579 C CA . ALA A 1 75 ? 7.941 4.464 -9.888 1.00 81.56 75 ALA A CA 1
ATOM 580 C C . ALA A 1 75 ? 6.615 4.976 -10.466 1.00 81.56 75 ALA A C 1
ATOM 582 O O . ALA A 1 75 ? 5.722 5.382 -9.720 1.00 81.56 75 ALA A O 1
ATOM 583 N N . THR A 1 76 ? 6.473 4.916 -11.789 1.00 84.38 76 THR A N 1
ATOM 584 C CA . THR A 1 76 ? 5.269 5.347 -12.507 1.00 84.38 76 THR A CA 1
ATOM 585 C C . THR A 1 76 ? 4.068 4.483 -12.143 1.00 84.38 76 THR A C 1
ATOM 587 O O . THR A 1 76 ? 3.018 4.997 -11.758 1.00 84.38 76 THR A O 1
ATOM 590 N N . ALA A 1 77 ? 4.230 3.160 -12.196 1.00 85.25 77 ALA A N 1
ATOM 591 C CA . ALA A 1 77 ? 3.148 2.228 -11.900 1.00 85.25 77 ALA A CA 1
ATOM 592 C C . ALA A 1 77 ? 2.690 2.318 -10.429 1.00 85.25 77 ALA A C 1
ATOM 594 O O . ALA A 1 77 ? 1.493 2.242 -10.136 1.00 85.25 77 ALA A O 1
ATOM 595 N N . LEU A 1 78 ? 3.632 2.542 -9.507 1.00 88.00 78 LEU A N 1
ATOM 596 C CA . LEU A 1 78 ? 3.353 2.812 -8.101 1.00 88.00 78 LEU A CA 1
ATOM 597 C C . LEU A 1 78 ? 2.576 4.121 -7.923 1.00 88.00 78 LEU A C 1
ATOM 599 O O . LEU A 1 78 ? 1.554 4.131 -7.235 1.00 88.00 78 LEU A O 1
ATOM 603 N N . ALA A 1 79 ? 3.024 5.204 -8.562 1.00 90.12 79 ALA A N 1
ATOM 604 C CA . ALA A 1 79 ? 2.356 6.499 -8.500 1.00 90.12 79 ALA A CA 1
ATOM 605 C C . ALA A 1 79 ? 0.905 6.411 -8.994 1.00 90.12 79 ALA A C 1
ATOM 607 O O . ALA A 1 79 ? -0.001 6.911 -8.326 1.00 90.12 79 ALA A O 1
ATOM 608 N N . ASP A 1 80 ? 0.667 5.713 -10.105 1.00 90.00 80 ASP A N 1
ATOM 609 C CA . ASP A 1 80 ? -0.674 5.498 -10.653 1.00 90.00 80 ASP A CA 1
ATOM 610 C C . ASP A 1 80 ? -1.564 4.671 -9.719 1.00 90.00 80 ASP A C 1
ATOM 612 O O . ASP A 1 80 ? -2.741 4.992 -9.528 1.00 90.00 80 ASP A O 1
ATOM 616 N N . GLY A 1 81 ? -1.019 3.606 -9.122 1.00 90.75 81 GLY A N 1
ATOM 617 C CA . GLY A 1 81 ? -1.739 2.765 -8.166 1.00 90.75 81 GLY A CA 1
ATOM 618 C C . GLY A 1 81 ? -2.173 3.541 -6.921 1.00 90.75 81 GLY A C 1
ATOM 619 O O . GLY A 1 81 ? -3.335 3.458 -6.512 1.00 90.75 81 GLY A O 1
ATOM 620 N N . ILE A 1 82 ? -1.262 4.340 -6.355 1.00 93.44 82 ILE A N 1
ATOM 621 C CA . ILE A 1 82 ? -1.543 5.198 -5.197 1.00 93.44 82 ILE A CA 1
ATOM 622 C C . ILE A 1 82 ? -2.559 6.278 -5.571 1.00 93.44 82 ILE A C 1
ATOM 624 O O . ILE A 1 82 ? -3.553 6.446 -4.864 1.00 93.44 82 ILE A O 1
ATOM 628 N N . LYS A 1 83 ? -2.364 6.963 -6.705 1.00 94.50 83 LYS A N 1
ATOM 629 C CA . LYS A 1 83 ? -3.262 8.021 -7.183 1.00 94.50 83 LYS A CA 1
ATOM 630 C C . LYS A 1 83 ? -4.700 7.522 -7.329 1.00 94.50 83 LYS A C 1
ATOM 632 O O . LYS A 1 83 ? -5.611 8.135 -6.780 1.00 94.50 83 LYS A O 1
ATOM 637 N N . LYS A 1 84 ? -4.909 6.372 -7.979 1.00 92.62 84 LYS A N 1
ATOM 638 C CA . LYS A 1 84 ? -6.246 5.770 -8.146 1.00 92.62 84 LYS A CA 1
ATOM 639 C C . LYS A 1 84 ? -6.934 5.484 -6.814 1.00 92.62 84 LYS A C 1
ATOM 641 O O . LYS A 1 84 ? -8.143 5.661 -6.691 1.00 92.62 84 LYS A O 1
ATOM 646 N N . LYS A 1 85 ? -6.182 5.020 -5.810 1.00 93.62 85 LYS A N 1
ATOM 647 C CA . LYS A 1 85 ? -6.729 4.797 -4.466 1.00 93.62 85 LYS A CA 1
ATOM 648 C C . LYS A 1 85 ? -6.995 6.129 -3.758 1.00 93.62 85 LYS A C 1
ATOM 650 O O . LYS A 1 85 ? -8.019 6.244 -3.101 1.00 93.62 85 LYS A O 1
ATOM 655 N N . ALA A 1 86 ? -6.144 7.139 -3.926 1.00 93.88 86 ALA A N 1
ATOM 656 C CA . ALA A 1 86 ? -6.326 8.460 -3.325 1.00 93.88 86 ALA A CA 1
ATOM 657 C C . ALA A 1 86 ? -7.581 9.177 -3.855 1.00 93.88 86 ALA A C 1
ATOM 659 O O . ALA A 1 86 ? -8.302 9.818 -3.094 1.00 93.88 86 ALA A O 1
ATOM 660 N N . GLU A 1 87 ? -7.882 9.018 -5.146 1.00 94.81 87 GLU A N 1
ATOM 661 C CA . GLU A 1 87 ? -9.054 9.604 -5.811 1.00 94.81 87 GLU A CA 1
ATOM 662 C C . GLU A 1 87 ? -10.398 9.043 -5.311 1.00 94.81 87 GLU A C 1
ATOM 664 O O . GLU A 1 87 ? -11.439 9.658 -5.541 1.00 94.81 87 GLU A O 1
ATOM 669 N N . LYS A 1 88 ? -10.401 7.924 -4.570 1.00 90.44 88 LYS A N 1
ATOM 670 C CA . LYS A 1 88 ? -11.616 7.380 -3.942 1.00 90.44 88 LYS A CA 1
ATOM 671 C C . LYS A 1 88 ? -12.142 8.224 -2.774 1.00 90.44 88 LYS A C 1
ATOM 673 O O . LYS A 1 88 ? -13.285 8.020 -2.383 1.00 90.44 88 LYS A O 1
ATOM 678 N N . ASN A 1 89 ? -11.351 9.163 -2.240 1.00 85.88 89 ASN A N 1
ATOM 679 C CA . ASN A 1 89 ? -11.756 10.096 -1.176 1.00 85.88 89 ASN A CA 1
ATOM 680 C C . ASN A 1 89 ? -12.457 9.411 0.014 1.00 85.88 89 ASN A C 1
ATOM 682 O O . ASN A 1 89 ? -13.601 9.721 0.347 1.00 85.88 89 ASN A O 1
ATOM 686 N N . TYR A 1 90 ? -11.766 8.463 0.647 1.00 88.88 90 TYR A N 1
ATOM 687 C CA . TYR A 1 90 ? -12.286 7.727 1.800 1.00 88.88 90 TYR A CA 1
ATOM 688 C C . TYR A 1 90 ? -12.724 8.652 2.945 1.00 88.88 90 TYR A C 1
ATOM 690 O O . TYR A 1 90 ? -12.084 9.668 3.218 1.00 88.88 90 TYR A O 1
ATOM 698 N N . ALA A 1 91 ? -13.796 8.267 3.645 1.00 87.44 91 ALA A N 1
ATOM 699 C CA . ALA A 1 91 ? -14.332 9.033 4.771 1.00 87.44 91 ALA A CA 1
ATOM 700 C C . ALA A 1 91 ? -13.366 9.073 5.971 1.00 87.44 91 ALA A C 1
ATOM 702 O O . ALA A 1 91 ? -13.195 10.118 6.597 1.00 87.44 91 ALA A O 1
ATOM 703 N N . ALA A 1 92 ? -12.711 7.948 6.264 1.00 90.62 92 ALA A N 1
ATOM 704 C CA . ALA A 1 92 ? -11.583 7.848 7.183 1.00 90.62 92 ALA A CA 1
ATOM 705 C C . ALA A 1 92 ? -10.329 7.475 6.389 1.00 90.62 92 ALA A C 1
ATOM 707 O O . ALA A 1 92 ? -10.430 6.788 5.377 1.00 90.62 92 ALA A O 1
ATOM 708 N N . LYS A 1 93 ? -9.150 7.931 6.827 1.00 94.88 93 LYS A N 1
ATOM 709 C CA . LYS A 1 93 ? -7.890 7.649 6.129 1.00 94.88 93 LYS A CA 1
ATOM 710 C C . LYS A 1 93 ? -7.472 6.191 6.373 1.00 94.88 93 LYS A C 1
ATOM 712 O O . LYS A 1 93 ? -7.069 5.891 7.501 1.00 94.88 93 LYS A O 1
ATOM 717 N N . PRO A 1 94 ? -7.510 5.302 5.364 1.00 95.31 94 PRO A N 1
ATOM 718 C CA . PRO A 1 94 ? -7.048 3.934 5.545 1.00 95.31 94 PRO A CA 1
ATOM 719 C C . PRO A 1 94 ? -5.516 3.883 5.512 1.00 95.31 94 PRO A C 1
ATOM 721 O O . PRO A 1 94 ? -4.851 4.819 5.052 1.00 95.31 94 PRO A O 1
ATOM 724 N N . LEU A 1 95 ? -4.947 2.770 5.965 1.00 95.94 95 LEU A N 1
ATOM 725 C CA . LEU A 1 95 ? -3.600 2.365 5.578 1.00 95.94 95 LEU A CA 1
ATOM 726 C C . LEU A 1 95 ? -3.659 1.826 4.144 1.00 95.94 95 LEU A C 1
ATOM 728 O O . LEU A 1 95 ? -4.450 0.934 3.847 1.00 95.94 95 LEU A O 1
ATOM 732 N N . LEU A 1 96 ? -2.822 2.351 3.252 1.00 96.75 96 LEU A N 1
ATOM 733 C CA . LEU A 1 96 ? -2.673 1.812 1.903 1.00 96.75 96 LEU A CA 1
ATOM 734 C C . LEU A 1 96 ? -1.514 0.815 1.874 1.00 96.75 96 LEU A C 1
ATOM 736 O O . LEU A 1 96 ? -0.359 1.198 2.038 1.00 96.75 96 LEU A O 1
ATOM 740 N N . LEU A 1 97 ? -1.817 -0.453 1.620 1.00 95.38 97 LEU A N 1
ATOM 741 C CA . LEU A 1 97 ? -0.839 -1.508 1.407 1.00 95.38 97 LEU A CA 1
ATOM 742 C C . LEU A 1 97 ? -0.660 -1.751 -0.094 1.00 95.38 97 LEU A C 1
ATOM 744 O O . LEU A 1 97 ? -1.550 -2.262 -0.774 1.00 95.38 97 LEU A O 1
ATOM 748 N N . VAL A 1 98 ? 0.507 -1.401 -0.621 1.00 93.56 98 VAL A N 1
ATOM 749 C CA . VAL A 1 98 ? 0.853 -1.634 -2.021 1.00 93.56 98 VAL A CA 1
ATOM 750 C C . VAL A 1 98 ? 1.690 -2.899 -2.138 1.00 93.56 98 VAL A C 1
ATOM 752 O O . VAL A 1 98 ? 2.802 -2.944 -1.627 1.00 93.56 98 VAL A O 1
ATOM 755 N N . TYR A 1 99 ? 1.200 -3.915 -2.843 1.00 90.88 99 TYR A N 1
ATOM 756 C CA . TYR A 1 99 ? 1.990 -5.099 -3.169 1.00 90.88 99 TYR A CA 1
ATOM 757 C C . TYR A 1 99 ? 2.664 -4.933 -4.534 1.00 90.88 99 TYR A C 1
ATOM 759 O O . TYR A 1 99 ? 1.997 -4.914 -5.571 1.00 90.88 99 TYR A O 1
ATOM 767 N N . LEU A 1 100 ? 3.993 -4.805 -4.538 1.00 86.31 100 LEU A N 1
ATOM 768 C CA . LEU A 1 100 ? 4.799 -4.775 -5.757 1.00 86.31 100 LEU A CA 1
ATOM 769 C C . LEU A 1 100 ? 5.048 -6.217 -6.224 1.00 86.31 100 LEU A C 1
ATOM 771 O O . LEU A 1 100 ? 5.869 -6.939 -5.661 1.00 86.31 100 LEU A O 1
ATOM 775 N N . ASN A 1 101 ? 4.354 -6.645 -7.277 1.00 79.88 101 ASN A N 1
ATOM 776 C CA . ASN A 1 101 ? 4.501 -7.976 -7.870 1.00 79.88 101 ASN A CA 1
ATOM 777 C C . ASN A 1 101 ? 5.247 -7.882 -9.209 1.00 79.88 101 ASN A C 1
ATOM 779 O O . ASN A 1 101 ? 4.689 -8.097 -10.292 1.00 79.88 101 ASN A O 1
ATOM 783 N N . ILE A 1 102 ? 6.524 -7.511 -9.117 1.00 74.38 102 ILE A N 1
ATOM 784 C CA . ILE A 1 102 ? 7.413 -7.298 -10.262 1.00 74.38 102 ILE A CA 1
ATOM 785 C C . ILE A 1 102 ? 8.554 -8.312 -10.179 1.00 74.38 102 ILE A C 1
ATOM 787 O O . ILE A 1 102 ? 9.257 -8.383 -9.171 1.00 74.38 102 ILE A O 1
ATOM 791 N N . SER A 1 103 ? 8.665 -9.143 -11.220 1.00 60.19 103 SER A N 1
ATOM 792 C CA . SER A 1 103 ? 9.411 -10.414 -11.233 1.00 60.19 103 SER A CA 1
ATOM 793 C C . SER A 1 103 ? 10.896 -10.291 -11.575 1.00 60.19 103 SER A C 1
ATOM 795 O O . SER A 1 103 ? 11.615 -11.288 -11.585 1.00 60.19 103 SER A O 1
ATOM 797 N N . THR A 1 104 ? 11.371 -9.108 -11.926 1.00 54.47 104 THR A N 1
ATOM 798 C CA . THR A 1 104 ? 12.673 -8.962 -12.578 1.00 54.47 104 THR A CA 1
ATOM 799 C C . THR A 1 104 ? 13.823 -9.038 -11.581 1.00 54.47 104 THR A C 1
ATOM 801 O O . THR A 1 104 ? 13.776 -8.401 -10.532 1.00 54.47 104 THR A O 1
ATOM 804 N N . GLY A 1 105 ? 14.897 -9.746 -11.949 1.00 49.66 105 GLY A N 1
ATOM 805 C CA . GLY A 1 105 ? 16.161 -9.867 -11.203 1.00 49.66 105 GLY A CA 1
ATOM 806 C C . GLY A 1 105 ? 16.974 -8.568 -11.064 1.00 49.66 105 GLY A C 1
ATOM 807 O O . GLY A 1 105 ? 18.201 -8.615 -10.990 1.00 49.66 105 GLY A O 1
ATOM 808 N N . GLY A 1 106 ? 16.307 -7.414 -11.060 1.00 51.94 106 GLY A N 1
ATOM 809 C CA . GLY A 1 106 ? 16.881 -6.116 -10.744 1.00 51.94 106 GLY A CA 1
ATOM 810 C C . GLY A 1 106 ? 16.972 -5.915 -9.233 1.00 51.94 106 GLY A C 1
ATOM 811 O O . GLY A 1 106 ? 16.147 -6.404 -8.461 1.00 51.94 106 GLY A O 1
ATOM 812 N N . LYS A 1 107 ? 17.999 -5.190 -8.794 1.00 59.75 107 LYS A N 1
ATOM 813 C CA . LYS A 1 107 ? 18.086 -4.727 -7.407 1.00 59.75 107 LYS A CA 1
ATOM 814 C C . LYS A 1 107 ? 17.066 -3.608 -7.204 1.00 59.75 107 LYS A C 1
ATOM 816 O O . LYS A 1 107 ? 16.880 -2.800 -8.110 1.00 59.75 107 LYS A O 1
ATOM 821 N N . PHE A 1 108 ? 16.468 -3.523 -6.013 1.00 68.81 108 PHE A N 1
ATOM 822 C CA . PHE A 1 108 ? 15.888 -2.250 -5.575 1.00 68.81 108 PHE A CA 1
ATOM 823 C C . PHE A 1 108 ? 17.009 -1.230 -5.652 1.00 68.81 108 PHE A C 1
ATOM 825 O O . PHE A 1 108 ? 18.047 -1.427 -5.013 1.00 68.81 108 PHE A O 1
ATOM 832 N N . SER A 1 109 ? 16.842 -0.208 -6.474 1.00 73.31 109 SER A N 1
ATOM 833 C CA . SER A 1 109 ? 17.757 0.918 -6.464 1.00 73.31 109 SER A CA 1
ATOM 834 C C . SER A 1 109 ? 17.301 1.920 -5.410 1.00 73.31 109 SER A C 1
ATOM 836 O O . SER A 1 109 ? 16.108 2.035 -5.116 1.00 73.31 109 SER A O 1
ATOM 838 N N . ASP A 1 110 ? 18.252 2.696 -4.900 1.00 79.25 110 ASP A N 1
ATOM 839 C CA . ASP A 1 110 ? 17.984 3.837 -4.018 1.00 79.25 110 ASP A CA 1
ATOM 840 C C . ASP A 1 110 ? 17.004 4.838 -4.665 1.00 79.25 110 ASP A C 1
ATOM 842 O O . ASP A 1 110 ? 16.286 5.558 -3.976 1.00 79.25 110 ASP A O 1
ATOM 846 N N . GLU A 1 111 ? 16.924 4.858 -5.999 1.00 77.50 111 GLU A N 1
ATOM 847 C CA . GLU A 1 111 ? 15.968 5.654 -6.774 1.00 77.50 111 GLU A CA 1
ATOM 848 C C . GLU A 1 111 ? 14.512 5.220 -6.541 1.00 77.50 111 GLU A C 1
ATOM 850 O O . GLU A 1 111 ? 13.644 6.068 -6.332 1.00 77.50 111 GLU A O 1
ATOM 855 N N . VAL A 1 112 ? 14.234 3.909 -6.509 1.00 79.06 112 VAL A N 1
ATOM 856 C CA . VAL A 1 112 ? 12.883 3.391 -6.228 1.00 79.06 112 VAL A CA 1
ATOM 857 C C . VAL A 1 112 ? 12.486 3.704 -4.788 1.00 79.06 112 VAL A C 1
ATOM 859 O O . VAL A 1 112 ? 11.363 4.141 -4.541 1.00 79.06 112 VAL A O 1
ATOM 862 N N . GLU A 1 113 ? 13.410 3.541 -3.840 1.00 84.94 113 GLU A N 1
ATOM 863 C CA . GLU A 1 113 ? 13.173 3.889 -2.436 1.00 84.94 113 GLU A CA 1
ATOM 864 C C . GLU A 1 113 ? 12.929 5.394 -2.257 1.00 84.94 113 GLU A C 1
ATOM 866 O O . GLU A 1 113 ? 11.973 5.801 -1.594 1.00 84.94 113 GLU A O 1
ATOM 871 N N . THR A 1 114 ? 13.733 6.230 -2.921 1.00 87.12 114 THR A N 1
ATOM 872 C CA . THR A 1 114 ? 13.542 7.686 -2.952 1.00 87.12 114 THR A CA 1
ATOM 873 C C . THR A 1 114 ? 12.157 8.029 -3.485 1.00 87.12 114 THR A C 1
ATOM 875 O O . THR A 1 114 ? 11.426 8.789 -2.849 1.00 87.12 114 THR A O 1
ATOM 878 N N . LYS A 1 115 ? 11.732 7.404 -4.590 1.00 86.44 115 LYS A N 1
ATOM 879 C CA . LYS A 1 115 ? 10.400 7.635 -5.150 1.00 86.44 115 LYS A CA 1
ATOM 880 C C . LYS A 1 115 ? 9.279 7.189 -4.216 1.00 86.44 115 LYS A C 1
ATOM 882 O O . LYS A 1 115 ? 8.274 7.888 -4.096 1.00 86.44 115 LYS A O 1
ATOM 887 N N . ILE A 1 116 ? 9.428 6.048 -3.545 1.00 89.25 116 ILE A N 1
ATOM 888 C CA . ILE A 1 116 ? 8.461 5.592 -2.540 1.00 89.25 116 ILE A CA 1
ATOM 889 C C . ILE A 1 116 ? 8.307 6.654 -1.454 1.00 89.25 116 ILE A C 1
ATOM 891 O O . ILE A 1 116 ? 7.181 7.026 -1.129 1.00 89.25 116 ILE A O 1
ATOM 895 N N . ASN A 1 117 ? 9.413 7.191 -0.942 1.00 92.19 117 ASN A N 1
ATOM 896 C CA . ASN A 1 117 ? 9.387 8.232 0.083 1.00 92.19 117 ASN A CA 1
ATOM 897 C C . ASN A 1 117 ? 8.752 9.538 -0.422 1.00 92.19 117 ASN A C 1
ATOM 899 O O . ASN A 1 117 ? 7.939 10.135 0.287 1.00 92.19 117 ASN A O 1
ATOM 903 N N . GLU A 1 118 ? 9.040 9.950 -1.659 1.00 93.06 118 GLU A N 1
ATOM 904 C CA . GLU A 1 118 ? 8.377 11.095 -2.298 1.00 93.06 118 GLU A CA 1
ATOM 905 C C . GLU A 1 118 ? 6.861 10.892 -2.405 1.00 93.06 118 GLU A C 1
ATOM 907 O O . GLU A 1 118 ? 6.093 11.786 -2.055 1.00 93.06 118 GLU A O 1
ATOM 912 N N . LEU A 1 119 ? 6.413 9.712 -2.846 1.00 92.62 119 LEU A N 1
ATOM 913 C CA . LEU A 1 119 ? 4.991 9.390 -2.979 1.00 92.62 119 LEU A CA 1
ATOM 914 C C . LEU A 1 119 ? 4.301 9.307 -1.613 1.00 92.62 119 LEU A C 1
ATOM 916 O O . LEU A 1 119 ? 3.189 9.811 -1.456 1.00 92.62 119 LEU A O 1
ATOM 920 N N . LYS A 1 120 ? 4.967 8.738 -0.602 1.00 94.44 120 LYS A N 1
ATOM 921 C CA . LYS A 1 120 ? 4.496 8.751 0.790 1.00 94.44 120 LYS A CA 1
ATOM 922 C C . LYS A 1 120 ? 4.256 10.172 1.277 1.00 94.44 120 LYS A C 1
ATOM 924 O O . LYS A 1 120 ? 3.188 10.451 1.811 1.00 94.44 120 LYS A O 1
ATOM 929 N N . ALA A 1 121 ? 5.215 11.069 1.053 1.00 95.19 121 ALA A N 1
ATOM 930 C CA . ALA A 1 121 ? 5.087 12.471 1.428 1.00 95.19 121 ALA A CA 1
ATOM 931 C C . ALA A 1 121 ? 3.974 13.177 0.636 1.00 95.19 121 ALA A C 1
ATOM 933 O O . ALA A 1 121 ? 3.159 13.886 1.223 1.00 95.19 121 ALA A O 1
ATOM 934 N N . GLN A 1 122 ? 3.901 12.942 -0.677 1.00 95.38 122 GLN A N 1
ATOM 935 C CA . GLN A 1 122 ? 2.909 13.548 -1.567 1.00 95.38 122 GLN A CA 1
ATOM 936 C C . GLN A 1 122 ? 1.466 13.192 -1.182 1.00 95.38 122 GLN A C 1
ATOM 938 O O . GLN A 1 122 ? 0.582 14.032 -1.325 1.00 95.38 122 GLN A O 1
ATOM 943 N N . TYR A 1 123 ? 1.225 11.967 -0.708 1.00 94.94 123 TYR A N 1
ATOM 944 C CA . TYR A 1 123 ? -0.113 11.460 -0.381 1.00 94.94 123 TYR A CA 1
ATOM 945 C C . TYR A 1 123 ? -0.352 11.277 1.129 1.00 94.94 123 TYR A C 1
ATOM 947 O O . TYR A 1 123 ? -1.323 10.626 1.529 1.00 94.94 123 TYR A O 1
ATOM 955 N N . ALA A 1 124 ? 0.492 11.868 1.981 1.00 94.06 124 ALA A N 1
ATOM 956 C CA . ALA A 1 124 ? 0.392 11.764 3.441 1.00 94.06 124 ALA A CA 1
ATOM 957 C C . ALA A 1 124 ? -0.927 12.329 4.004 1.00 94.06 124 ALA A C 1
ATOM 959 O O . ALA A 1 124 ? -1.371 11.951 5.087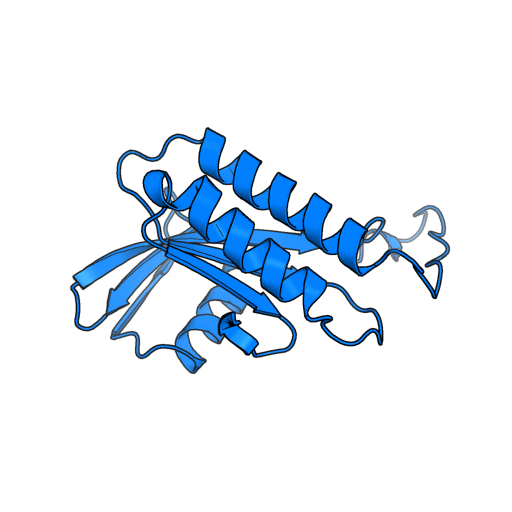 1.00 94.06 124 ALA A O 1
ATOM 960 N N . ASP A 1 125 ? -1.590 13.238 3.284 1.00 94.62 125 ASP A N 1
ATOM 961 C CA . ASP A 1 125 ? -2.893 13.768 3.678 1.00 94.62 125 ASP A CA 1
ATOM 962 C C . ASP A 1 125 ? -4.053 12.816 3.342 1.00 94.62 125 ASP A C 1
ATOM 964 O O . ASP A 1 125 ? -5.110 12.932 3.964 1.00 94.62 125 ASP A O 1
ATOM 968 N N . LYS A 1 126 ? -3.869 11.868 2.416 1.00 95.81 126 LYS A N 1
ATOM 969 C CA . LYS A 1 126 ? -4.924 10.962 1.925 1.00 95.81 126 LYS A CA 1
ATOM 970 C C . LYS A 1 126 ? -5.018 9.652 2.688 1.00 95.81 126 LYS A C 1
ATOM 972 O O . LYS A 1 126 ? -6.102 9.084 2.792 1.00 95.81 126 LYS A O 1
ATOM 977 N N . PHE A 1 127 ? -3.902 9.193 3.235 1.00 96.38 127 PHE A N 1
ATOM 978 C CA . PHE A 1 127 ? -3.803 7.906 3.910 1.00 96.38 127 PHE A CA 1
ATOM 979 C C . PHE A 1 127 ? -3.298 8.086 5.333 1.00 96.38 127 PHE A C 1
ATOM 981 O O . PHE A 1 127 ? -2.660 9.084 5.661 1.00 96.38 127 PHE A O 1
ATOM 988 N N . ARG A 1 128 ? -3.599 7.118 6.198 1.00 94.69 128 ARG A N 1
ATOM 989 C CA . ARG A 1 128 ? -2.984 7.039 7.525 1.00 94.69 128 ARG A CA 1
ATOM 990 C C . ARG A 1 128 ? -1.491 6.769 7.385 1.00 94.69 128 ARG A C 1
ATOM 992 O O . ARG A 1 128 ? -0.677 7.360 8.082 1.00 94.69 128 ARG A O 1
ATOM 999 N N . GLU A 1 129 ? -1.176 5.839 6.497 1.00 94.81 129 GLU A N 1
ATOM 1000 C CA . GLU A 1 129 ? 0.157 5.344 6.201 1.00 94.81 129 GLU A CA 1
ATOM 1001 C C . GLU A 1 129 ? 0.107 4.693 4.815 1.00 94.81 129 GLU A C 1
ATOM 1003 O O . GLU A 1 129 ? -0.933 4.159 4.419 1.00 94.81 129 GLU A O 1
ATOM 1008 N N . ILE A 1 130 ? 1.213 4.736 4.075 1.00 95.88 130 ILE A N 1
ATOM 1009 C CA . ILE A 1 130 ? 1.386 3.942 2.858 1.00 95.88 130 ILE A CA 1
ATOM 1010 C C . ILE A 1 130 ? 2.531 2.974 3.129 1.00 95.88 130 ILE A C 1
ATOM 1012 O O . ILE A 1 130 ? 3.636 3.407 3.455 1.00 95.88 130 ILE A O 1
ATOM 1016 N N . CYS A 1 131 ? 2.272 1.681 2.984 1.00 94.44 131 CYS A N 1
ATOM 1017 C CA . CYS A 1 131 ? 3.264 0.625 3.124 1.00 94.44 131 CYS A CA 1
ATOM 1018 C C . CYS A 1 131 ? 3.462 -0.051 1.772 1.00 94.44 131 CYS A C 1
ATOM 1020 O O . CYS A 1 131 ? 2.487 -0.440 1.129 1.00 94.44 131 CYS A O 1
ATOM 1022 N N . VAL A 1 132 ? 4.710 -0.221 1.348 1.00 92.06 132 VAL A N 1
ATOM 1023 C CA . VAL A 1 132 ? 5.025 -0.887 0.082 1.00 92.06 132 VAL A CA 1
ATOM 1024 C C . VAL A 1 132 ? 5.674 -2.230 0.383 1.00 92.06 132 VAL A C 1
ATOM 1026 O O . VAL A 1 132 ? 6.753 -2.298 0.960 1.00 92.06 132 VAL A O 1
ATOM 1029 N N . LEU A 1 133 ? 5.001 -3.314 0.011 1.00 90.31 133 LEU A N 1
ATOM 1030 C CA . LEU A 1 133 ? 5.470 -4.677 0.194 1.00 90.31 133 LEU A CA 1
ATOM 1031 C C . LEU A 1 133 ? 6.142 -5.173 -1.087 1.00 90.31 133 LEU A C 1
ATOM 1033 O O . LEU A 1 133 ? 5.496 -5.290 -2.130 1.00 90.31 133 LEU A O 1
ATOM 1037 N N . TRP A 1 134 ? 7.423 -5.522 -0.996 1.00 85.62 134 TRP A N 1
ATOM 1038 C CA . TRP A 1 134 ? 8.190 -6.050 -2.121 1.00 85.62 134 TRP A CA 1
ATOM 1039 C C . TRP A 1 134 ? 9.216 -7.081 -1.663 1.00 85.62 134 TRP A C 1
ATOM 1041 O O . TRP A 1 134 ? 9.971 -6.840 -0.725 1.00 85.62 134 TRP A O 1
ATOM 1051 N N . ALA A 1 135 ? 9.234 -8.246 -2.317 1.00 79.00 135 ALA A N 1
ATOM 1052 C CA . ALA A 1 135 ? 10.161 -9.345 -2.019 1.00 79.00 135 ALA A CA 1
ATOM 1053 C C . ALA A 1 135 ? 10.255 -9.718 -0.515 1.00 79.00 135 ALA A C 1
ATOM 1055 O O . ALA A 1 135 ? 11.334 -10.029 -0.013 1.00 79.00 135 ALA A O 1
ATOM 1056 N N . GLY A 1 136 ? 9.128 -9.666 0.210 1.00 79.94 136 GLY A N 1
ATOM 1057 C CA . GLY A 1 136 ? 9.067 -9.968 1.650 1.00 79.94 136 GLY A CA 1
ATOM 1058 C C . GLY A 1 136 ? 9.667 -8.883 2.552 1.00 79.94 136 GLY A C 1
ATOM 1059 O O . GLY A 1 136 ? 10.005 -9.156 3.701 1.00 79.94 136 GLY A O 1
ATOM 1060 N N . LYS A 1 137 ? 9.855 -7.666 2.032 1.00 84.75 137 LYS A N 1
ATOM 1061 C CA . LYS A 1 137 ? 10.239 -6.479 2.797 1.00 84.75 137 LYS A CA 1
ATOM 1062 C C . LYS A 1 137 ? 9.126 -5.445 2.748 1.00 84.75 137 LYS A C 1
ATOM 1064 O O . LYS A 1 137 ? 8.459 -5.296 1.724 1.00 84.75 137 LYS A O 1
ATOM 1069 N N . LEU A 1 138 ? 8.976 -4.725 3.853 1.00 88.69 138 LEU A N 1
ATOM 1070 C CA . LEU A 1 138 ? 8.063 -3.600 3.982 1.00 88.69 138 LEU A CA 1
ATOM 1071 C C . LEU A 1 138 ? 8.869 -2.301 3.932 1.00 88.69 138 LEU A C 1
ATOM 1073 O O . LEU A 1 138 ? 9.805 -2.138 4.716 1.00 88.69 138 LEU A O 1
ATOM 1077 N N . TYR A 1 139 ? 8.496 -1.418 3.010 1.00 87.00 139 TYR A N 1
ATOM 1078 C CA . TYR A 1 139 ? 9.082 -0.098 2.805 1.00 87.00 139 TYR A CA 1
ATOM 1079 C C . TYR A 1 139 ? 8.110 0.996 3.207 1.00 87.00 139 TYR A C 1
ATOM 1081 O O . TYR A 1 139 ? 6.886 0.904 2.919 1.00 87.00 139 TYR A O 1
#

Foldseek 3Di:
DVLVVLVVLVCVVDPWPDWAQDPVARIWTADPVGIFGEHEDEQEDPPDDPCPCVPVPRDNDPPPLDDVVVLVSLLVSVLVRLVVVLVVQDPDAGEYEYEYHYDHPDDPDVSNVVSVVVSQVVCVVRHVGYWYDDPSDID

Mean predicted aligned error: 7.23 Å

Radius of gyration: 15.93 Å; Cα contacts (8 Å, |Δi|>4): 179; chains: 1; bounding box: 35×35×48 Å

pLDDT: mean 81.98, std 13.77, range [45.97, 96.75]

Solvent-accessible surface area (backbone atoms only — not comparable to full-atom values): 8389 Å² total; per-residue (Å²): 124,79,56,57,58,59,53,55,54,48,50,78,80,40,83,60,79,46,79,42,79,50,92,91,39,60,24,41,36,28,39,99,92,45,76,48,42,32,38,67,45,76,37,64,41,89,89,66,55,92,63,54,56,73,42,94,88,41,70,82,74,79,77,70,93,72,62,96,55,47,54,59,52,51,46,50,47,46,50,52,55,50,48,61,60,53,72,66,64,65,94,63,56,29,32,38,39,36,36,50,58,60,90,66,96,67,75,88,46,71,65,40,55,50,44,51,54,51,50,43,63,73,44,51,90,60,27,70,43,69,39,39,38,43,96,93,40,83,87

Organism: NCBI:txid2823807

Sequence (139 aa):
MLDAIPIAELSKHRPLESVRLSEQHDAEVKDQTGTFDVEVTEVLEPGRKRGDEYRSGAPQVTHSAFDPNLGETIATALADGIKKKAEKNYAAKPLLLVYLNISTGGKFSDEVETKINELKAQYADKFREICVLWAGKLY